Protein AF-A0A8J6JJL5-F1 (afdb_monomer_lite)

Secondary structure (DSSP, 8-state):
--------HHHHHHHHHHT--SEEEEEE-S---SS---S------SSGGGS----EEEEEETTEEEEEEE-TT--PPPP-

Structure (mmCIF, N/CA/C/O backbone):
data_AF-A0A8J6JJL5-F1
#
_entry.id   AF-A0A8J6JJL5-F1
#
loop_
_atom_site.group_PDB
_atom_site.id
_atom_site.type_symbol
_atom_site.label_atom_id
_atom_site.label_alt_id
_atom_site.label_comp_id
_atom_site.label_asym_id
_atom_site.label_entity_id
_atom_site.label_seq_id
_atom_site.pdbx_PDB_ins_code
_atom_site.Cartn_x
_atom_site.Cartn_y
_atom_site.Cartn_z
_atom_site.occupancy
_atom_site.B_iso_or_equiv
_atom_site.auth_seq_id
_atom_site.auth_comp_id
_atom_site.auth_asym_id
_atom_site.auth_atom_id
_atom_site.pdbx_PDB_model_num
ATOM 1 N N . THR A 1 1 ? -16.472 -17.178 -5.620 1.00 87.50 1 THR A N 1
ATOM 2 C CA . THR A 1 1 ? -15.676 -17.149 -4.372 1.00 87.50 1 THR A CA 1
ATOM 3 C C . THR A 1 1 ? -14.811 -15.902 -4.351 1.00 87.50 1 THR A C 1
ATOM 5 O O . THR A 1 1 ? -14.398 -15.481 -5.424 1.00 87.50 1 THR A O 1
ATOM 8 N N . ARG A 1 2 ? -14.573 -15.284 -3.185 1.00 94.56 2 ARG A N 1
ATOM 9 C CA . ARG A 1 2 ? -13.668 -14.130 -3.008 1.00 94.56 2 ARG A CA 1
ATOM 10 C C . ARG A 1 2 ? -12.550 -14.516 -2.039 1.00 94.56 2 ARG A C 1
ATOM 12 O O . ARG A 1 2 ? -12.812 -15.274 -1.111 1.00 94.56 2 ARG A O 1
ATOM 19 N N . VAL A 1 3 ? -11.342 -14.009 -2.267 1.00 96.12 3 VAL A N 1
ATOM 20 C CA . VAL A 1 3 ? -10.168 -14.244 -1.414 1.00 96.12 3 VAL A CA 1
ATOM 21 C C . VAL A 1 3 ? -9.624 -12.892 -0.976 1.00 96.12 3 VAL A C 1
ATOM 23 O O . VAL A 1 3 ? -9.501 -11.990 -1.803 1.00 96.12 3 VAL A O 1
ATOM 26 N N . PHE A 1 4 ? -9.309 -12.762 0.309 1.00 96.19 4 PHE A N 1
ATOM 27 C CA . PHE A 1 4 ? -8.576 -11.619 0.837 1.00 96.19 4 PHE A CA 1
ATOM 28 C C . PHE A 1 4 ? -7.132 -12.044 1.095 1.00 96.19 4 PHE A C 1
ATOM 30 O O . PHE A 1 4 ? -6.896 -13.077 1.719 1.00 96.19 4 PHE A O 1
ATOM 37 N N . VAL A 1 5 ? -6.178 -11.292 0.550 1.00 94.31 5 VAL A N 1
ATOM 38 C CA . VAL A 1 5 ? -4.749 -11.589 0.666 1.00 94.31 5 VAL A CA 1
ATOM 39 C C . VAL A 1 5 ? -4.129 -10.562 1.597 1.00 94.31 5 VAL A C 1
ATOM 41 O O . VAL A 1 5 ? -4.092 -9.379 1.272 1.00 94.31 5 VAL A O 1
ATOM 44 N N . GLU A 1 6 ? -3.600 -11.029 2.722 1.00 93.25 6 GLU A N 1
ATOM 45 C CA . GLU A 1 6 ? -2.847 -10.215 3.672 1.00 93.25 6 GLU A CA 1
ATOM 46 C C . GLU A 1 6 ? -1.407 -10.714 3.781 1.00 93.25 6 GLU A C 1
ATOM 48 O O . GLU A 1 6 ? -1.111 -11.904 3.643 1.00 93.25 6 GLU A O 1
ATOM 53 N N . GLY A 1 7 ? -0.485 -9.792 4.032 1.00 89.69 7 GLY A N 1
ATOM 54 C CA . GLY A 1 7 ? 0.918 -10.106 4.242 1.00 89.69 7 GLY A CA 1
ATOM 55 C C . GLY A 1 7 ? 1.780 -8.855 4.229 1.00 89.69 7 GLY A C 1
ATOM 56 O O . GLY A 1 7 ? 1.295 -7.740 4.059 1.00 89.69 7 GLY A O 1
ATOM 57 N N . GLY A 1 8 ? 3.088 -9.044 4.388 1.00 90.62 8 GLY A N 1
ATOM 58 C CA . GLY A 1 8 ? 4.045 -7.950 4.239 1.00 90.62 8 GLY A CA 1
ATOM 59 C C . GLY A 1 8 ? 4.174 -7.481 2.786 1.00 90.62 8 GLY A C 1
ATOM 60 O O . GLY A 1 8 ? 3.667 -8.116 1.856 1.00 90.62 8 GLY A O 1
ATOM 61 N N . GLY A 1 9 ? 4.943 -6.408 2.582 1.00 90.56 9 GLY A N 1
ATOM 62 C CA . GLY A 1 9 ? 5.096 -5.791 1.263 1.00 90.56 9 GLY A CA 1
ATOM 63 C C . GLY A 1 9 ? 5.585 -6.741 0.168 1.00 90.56 9 GLY A C 1
ATOM 64 O O . GLY A 1 9 ? 5.156 -6.617 -0.973 1.00 90.56 9 GLY A O 1
ATOM 65 N N . ILE A 1 10 ? 6.381 -7.764 0.501 1.00 92.19 10 ILE A N 1
ATOM 66 C CA . ILE A 1 10 ? 6.812 -8.801 -0.455 1.00 92.19 10 ILE A CA 1
ATOM 67 C C . ILE A 1 10 ? 5.616 -9.591 -1.006 1.00 92.19 10 ILE A C 1
ATOM 69 O O . ILE A 1 10 ? 5.514 -9.781 -2.218 1.00 92.19 10 ILE A O 1
ATOM 73 N N . THR A 1 11 ? 4.715 -10.053 -0.135 1.00 92.88 11 THR A N 1
ATOM 74 C CA . THR A 1 11 ? 3.548 -10.852 -0.534 1.00 92.88 11 THR A CA 1
ATOM 75 C C . THR A 1 11 ? 2.637 -10.028 -1.429 1.00 92.88 11 THR A C 1
ATOM 77 O O . THR A 1 11 ? 2.368 -10.430 -2.558 1.00 92.88 11 THR A O 1
ATOM 80 N N . VAL A 1 12 ? 2.230 -8.843 -0.968 1.00 92.50 12 VAL A N 1
ATOM 81 C CA . VAL A 1 12 ? 1.313 -7.976 -1.721 1.00 92.50 12 VAL A CA 1
ATOM 82 C C . VAL A 1 12 ? 1.926 -7.562 -3.063 1.00 92.50 12 VAL A C 1
ATOM 84 O O . VAL A 1 12 ? 1.254 -7.621 -4.093 1.00 92.50 12 VAL A O 1
ATOM 87 N N . SER A 1 13 ? 3.227 -7.248 -3.092 1.00 91.56 13 SER A N 1
ATOM 88 C CA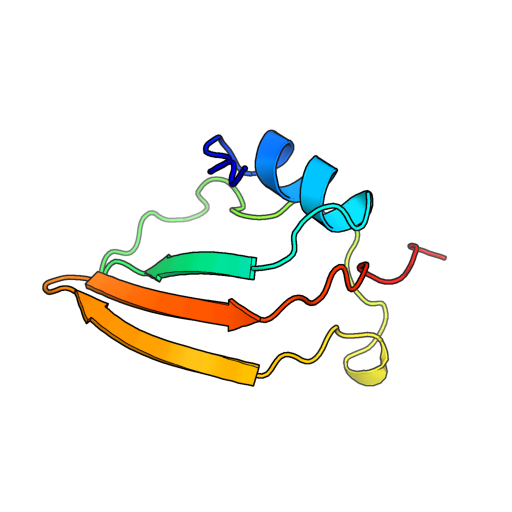 . SER A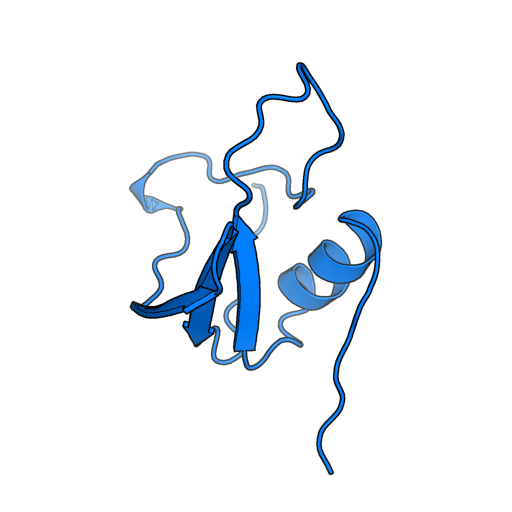 1 13 ? 3.920 -6.874 -4.332 1.00 91.56 13 SER A CA 1
ATOM 89 C C . SER A 1 13 ? 3.949 -7.999 -5.357 1.00 91.56 13 SER A C 1
ATOM 91 O O . SER A 1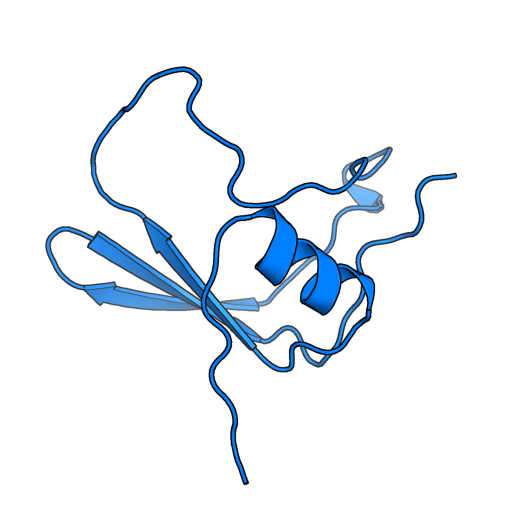 13 ? 3.796 -7.724 -6.540 1.00 91.56 13 SER A O 1
ATOM 93 N N . ARG A 1 14 ? 4.096 -9.265 -4.941 1.00 93.00 14 ARG A N 1
ATOM 94 C CA . ARG A 1 14 ? 4.059 -10.411 -5.868 1.00 93.00 14 ARG A CA 1
ATOM 95 C C . ARG A 1 14 ? 2.694 -10.578 -6.533 1.00 93.00 14 ARG A C 1
ATOM 97 O O . ARG A 1 14 ? 2.636 -10.856 -7.725 1.00 93.00 14 ARG A O 1
ATOM 104 N N . PHE A 1 15 ? 1.600 -10.386 -5.797 1.00 94.25 15 PHE A N 1
ATOM 105 C CA . PHE A 1 15 ? 0.259 -10.439 -6.389 1.00 94.25 15 PHE A CA 1
ATOM 106 C C . PHE A 1 15 ? 0.002 -9.256 -7.328 1.00 94.25 15 PHE A C 1
ATOM 108 O O . PHE A 1 15 ? -0.569 -9.441 -8.406 1.00 94.25 15 PHE A O 1
ATOM 115 N N . LEU A 1 16 ? 0.459 -8.059 -6.946 1.00 91.38 16 LEU A N 1
ATOM 116 C CA . LEU A 1 16 ? 0.363 -6.861 -7.776 1.00 91.38 16 LEU A CA 1
ATOM 117 C C . LEU A 1 16 ? 1.148 -7.023 -9.088 1.00 91.38 16 LEU A C 1
ATOM 119 O O . LEU A 1 16 ? 0.592 -6.827 -10.166 1.00 91.38 16 LEU A O 1
ATOM 123 N N . THR A 1 17 ? 2.415 -7.442 -9.025 1.00 91.00 17 THR A N 1
ATOM 124 C CA . THR A 1 17 ? 3.255 -7.645 -10.219 1.00 91.00 17 THR A CA 1
ATOM 125 C C . THR A 1 17 ? 2.795 -8.822 -11.075 1.00 91.00 17 THR A C 1
ATOM 127 O O . THR A 1 17 ? 2.972 -8.794 -12.290 1.00 91.00 17 THR A O 1
ATOM 130 N N . ALA A 1 18 ? 2.133 -9.824 -10.493 1.00 92.94 18 ALA A N 1
ATOM 131 C CA . ALA A 1 18 ? 1.496 -10.893 -11.256 1.00 92.94 18 ALA A CA 1
ATOM 132 C C . ALA A 1 18 ? 0.201 -10.444 -11.967 1.00 92.94 18 ALA A C 1
ATOM 134 O O . ALA A 1 18 ? -0.234 -11.118 -12.901 1.00 92.94 18 ALA A O 1
ATOM 135 N N . GLY A 1 19 ? -0.392 -9.300 -11.599 1.00 93.00 19 GLY A N 1
ATOM 136 C CA . GLY A 1 19 ? -1.695 -8.861 -12.115 1.00 93.00 19 GLY A CA 1
ATOM 137 C C . GLY A 1 19 ? -2.854 -9.696 -11.562 1.00 93.00 19 GLY A C 1
ATOM 138 O O . GLY A 1 19 ? -3.808 -9.992 -12.273 1.00 93.00 19 GLY A O 1
ATOM 139 N N . LEU A 1 20 ? -2.751 -10.142 -10.307 1.00 95.56 20 LEU A N 1
ATOM 140 C CA . LEU A 1 20 ? -3.741 -11.020 -9.669 1.00 95.56 20 LEU A CA 1
ATOM 141 C C . LEU A 1 20 ? -4.659 -10.291 -8.680 1.00 95.56 20 LEU A C 1
ATOM 143 O O . LEU A 1 20 ? -5.543 -10.917 -8.101 1.00 95.56 20 LEU A O 1
ATOM 147 N N . LEU A 1 21 ? -4.461 -8.987 -8.473 1.00 94.50 21 LEU A N 1
ATOM 148 C CA . LEU A 1 21 ? -5.289 -8.186 -7.576 1.00 94.50 21 LEU A CA 1
ATOM 149 C C .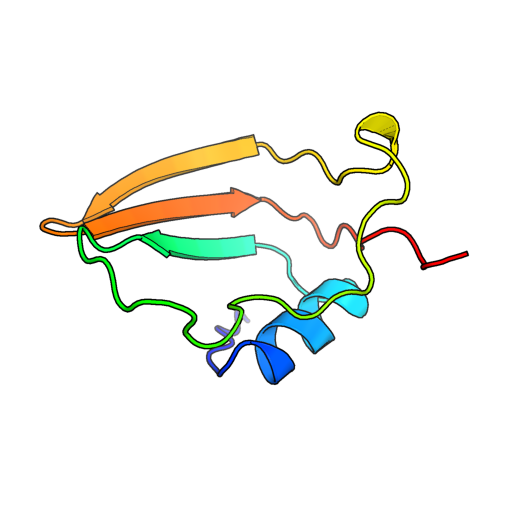 LEU A 1 21 ? -6.407 -7.483 -8.349 1.00 94.50 21 LEU A C 1
ATOM 151 O O . LEU A 1 21 ? -6.155 -6.650 -9.218 1.00 94.50 21 LEU A O 1
ATOM 155 N N . ASP A 1 22 ? -7.654 -7.785 -7.994 1.00 95.44 22 ASP A N 1
ATOM 156 C CA . ASP A 1 22 ? -8.823 -7.052 -8.489 1.00 95.44 22 ASP A CA 1
ATOM 157 C C . ASP A 1 22 ? -8.979 -5.697 -7.767 1.00 95.44 22 ASP A C 1
ATOM 159 O O . ASP A 1 22 ? -9.300 -4.682 -8.388 1.00 95.44 22 ASP A O 1
ATOM 163 N N . ARG A 1 23 ? -8.701 -5.664 -6.457 1.00 95.88 23 ARG A N 1
ATOM 164 C CA . ARG A 1 23 ? -8.742 -4.471 -5.595 1.00 95.88 23 ARG A CA 1
ATOM 165 C C . ARG A 1 23 ? -7.554 -4.452 -4.637 1.00 95.88 23 ARG A C 1
ATOM 167 O O . ARG A 1 23 ? -7.018 -5.507 -4.302 1.00 95.88 23 ARG A O 1
ATOM 174 N N . LEU A 1 24 ? -7.181 -3.261 -4.180 1.00 94.75 24 LEU A N 1
ATOM 175 C CA . LEU A 1 24 ? -6.151 -3.034 -3.170 1.00 94.75 24 LEU A CA 1
ATOM 176 C C . LEU A 1 24 ? -6.689 -2.106 -2.081 1.00 94.75 24 LEU A C 1
ATOM 178 O O . LEU A 1 24 ? -7.174 -1.017 -2.370 1.00 94.75 24 LEU A O 1
ATOM 182 N N . HIS A 1 25 ? -6.570 -2.544 -0.833 1.00 95.69 25 HIS A N 1
ATOM 183 C CA . HIS A 1 25 ? -6.912 -1.764 0.349 1.00 95.69 25 HIS A CA 1
ATOM 184 C C . HIS A 1 25 ? -5.622 -1.270 1.008 1.00 95.69 25 HIS A C 1
ATOM 186 O O . HIS A 1 25 ? -4.756 -2.081 1.341 1.00 95.69 25 HIS A O 1
ATOM 192 N N . VAL A 1 26 ? -5.483 0.044 1.188 1.00 95.06 26 VAL A N 1
ATOM 193 C CA . VAL A 1 26 ? -4.323 0.664 1.848 1.00 95.06 26 VAL A CA 1
ATOM 194 C C . VAL A 1 26 ? -4.807 1.477 3.040 1.00 95.06 26 VAL A C 1
ATOM 196 O O . VAL A 1 26 ? -5.499 2.472 2.849 1.00 95.06 26 VAL A O 1
ATOM 199 N N . SER A 1 27 ? -4.432 1.071 4.256 1.00 95.75 27 SER A N 1
ATOM 200 C CA . SER A 1 27 ? -4.645 1.887 5.459 1.00 95.75 27 SER A CA 1
ATOM 201 C C . SER A 1 27 ? -3.446 2.800 5.692 1.00 95.75 27 SER A C 1
ATOM 203 O O . SER A 1 27 ? -2.300 2.350 5.609 1.00 95.75 27 SER A O 1
ATOM 205 N N . VAL A 1 28 ? -3.704 4.069 5.992 1.00 95.50 28 VAL A N 1
ATOM 206 C CA . VAL A 1 28 ? -2.693 5.052 6.386 1.00 95.50 28 VAL A CA 1
ATOM 207 C C . VAL A 1 28 ? -3.003 5.533 7.796 1.00 95.50 28 VAL A C 1
ATOM 209 O O . VAL A 1 28 ? -4.033 6.161 8.032 1.00 95.50 28 VAL A O 1
ATOM 212 N N . ALA A 1 29 ? -2.082 5.250 8.713 1.00 96.38 29 ALA A N 1
ATOM 213 C CA . ALA A 1 29 ? -2.158 5.677 10.103 1.00 96.38 29 ALA A CA 1
ATOM 214 C C . ALA A 1 29 ? -1.457 7.035 10.313 1.00 96.38 29 ALA A C 1
ATOM 216 O O . ALA A 1 29 ? -0.443 7.307 9.657 1.00 96.38 29 ALA A O 1
ATOM 217 N N . PRO A 1 30 ? -1.921 7.877 11.256 1.00 96.31 30 PRO A N 1
ATOM 218 C CA . PRO A 1 30 ? -1.334 9.185 11.551 1.00 96.31 30 PRO A CA 1
ATOM 219 C C . PRO A 1 30 ? -0.073 9.070 12.432 1.00 96.31 30 PRO A C 1
ATOM 221 O O . PRO A 1 30 ? 0.013 9.657 13.510 1.00 96.31 30 PRO A O 1
ATOM 224 N N . ILE A 1 31 ? 0.918 8.290 11.990 1.00 95.31 31 ILE A N 1
ATOM 225 C CA . ILE A 1 31 ? 2.171 8.040 12.715 1.00 95.31 31 ILE A CA 1
ATOM 226 C C . ILE A 1 31 ? 3.383 8.047 11.774 1.00 95.31 31 ILE A C 1
ATOM 228 O O . ILE A 1 31 ? 3.336 7.523 10.664 1.00 95.31 31 ILE A O 1
ATOM 232 N N . ILE A 1 32 ? 4.501 8.614 12.238 1.00 94.12 32 ILE A N 1
ATOM 233 C CA . ILE A 1 32 ? 5.790 8.606 11.531 1.00 94.12 32 ILE A CA 1
ATOM 234 C C . ILE A 1 32 ? 6.713 7.590 12.209 1.00 94.12 32 ILE A C 1
ATOM 236 O O . ILE A 1 32 ? 7.073 7.755 13.371 1.00 94.12 32 ILE A O 1
ATOM 240 N N . LEU A 1 33 ? 7.115 6.549 11.474 1.00 92.31 33 LEU A N 1
ATOM 241 C CA . LEU A 1 33 ? 7.941 5.444 11.992 1.00 92.31 33 LEU A CA 1
ATOM 242 C C . LEU A 1 33 ? 9.430 5.526 11.597 1.00 92.31 33 LEU A C 1
ATOM 244 O O . LEU A 1 33 ? 10.216 4.664 11.985 1.00 92.31 33 LEU A O 1
ATOM 248 N N . GLY A 1 34 ? 9.837 6.530 10.816 1.00 92.38 34 GLY A N 1
ATOM 249 C CA . GLY A 1 34 ? 11.188 6.615 10.244 1.00 92.38 34 GLY A CA 1
ATOM 250 C C . GLY A 1 34 ? 11.321 5.843 8.924 1.00 92.38 34 GLY A C 1
ATOM 251 O O . GLY A 1 34 ? 10.363 5.757 8.161 1.00 92.38 34 GLY A O 1
ATOM 252 N N . SER A 1 35 ? 12.507 5.295 8.630 1.00 89.06 35 SER A N 1
ATOM 253 C CA . SER A 1 35 ? 12.816 4.664 7.329 1.00 89.06 35 SER A CA 1
ATOM 254 C C . SER A 1 35 ? 12.005 3.401 7.027 1.00 89.06 35 SER A C 1
ATOM 256 O O . SER A 1 35 ? 11.810 3.069 5.859 1.00 89.06 35 SER A O 1
ATOM 258 N N . GLY A 1 36 ? 11.497 2.734 8.066 1.00 85.75 36 GLY A N 1
ATOM 259 C CA . GLY A 1 36 ? 10.495 1.678 7.965 1.00 85.75 36 GLY A CA 1
ATOM 260 C C . GLY A 1 36 ? 10.840 0.527 7.011 1.00 85.75 36 GLY A C 1
ATOM 261 O O . GLY A 1 36 ? 11.984 0.297 6.621 1.00 85.75 36 GLY A O 1
ATOM 262 N N . ARG A 1 37 ? 9.809 -0.246 6.659 1.00 87.12 37 ARG A N 1
ATOM 263 C CA . ARG A 1 37 ? 9.847 -1.247 5.587 1.00 87.12 37 ARG A CA 1
ATOM 264 C C . ARG A 1 37 ? 8.862 -0.813 4.500 1.00 87.12 37 ARG A C 1
ATOM 266 O O . ARG A 1 37 ? 7.731 -0.482 4.853 1.00 87.12 37 ARG A O 1
ATOM 273 N N . PRO A 1 38 ? 9.236 -0.833 3.210 1.00 87.12 38 PRO A N 1
ATOM 274 C CA . PRO A 1 38 ? 8.321 -0.449 2.142 1.00 87.12 38 PRO A CA 1
ATOM 275 C C . PRO A 1 38 ? 7.064 -1.327 2.106 1.00 87.12 38 PRO A C 1
ATOM 277 O O . PRO A 1 38 ? 7.154 -2.556 2.162 1.00 87.12 38 PRO A O 1
ATOM 280 N N . ALA A 1 39 ? 5.896 -0.699 1.955 1.00 84.75 39 ALA A N 1
ATOM 281 C CA . ALA A 1 39 ? 4.626 -1.401 1.755 1.00 84.75 39 ALA A CA 1
ATOM 282 C C . ALA A 1 39 ? 4.568 -2.119 0.394 1.00 84.75 39 ALA A C 1
ATOM 284 O O . ALA A 1 39 ? 3.924 -3.156 0.266 1.00 84.75 39 ALA A O 1
ATOM 285 N N . PHE A 1 40 ? 5.292 -1.600 -0.603 1.00 84.88 40 PHE A N 1
ATOM 286 C CA . PHE A 1 40 ? 5.440 -2.202 -1.923 1.00 84.88 40 PHE A CA 1
ATOM 287 C C . PHE A 1 40 ? 6.917 -2.264 -2.309 1.00 84.88 40 PHE A C 1
ATOM 289 O O . PHE A 1 40 ? 7.704 -1.378 -1.985 1.00 84.88 40 PHE A O 1
ATOM 296 N N . SER A 1 41 ? 7.298 -3.325 -3.006 1.00 82.62 41 SER A N 1
ATOM 297 C CA . SER A 1 41 ? 8.635 -3.553 -3.540 1.00 82.62 41 SER A CA 1
ATOM 298 C C . SER A 1 41 ? 8.503 -3.837 -5.031 1.00 82.62 41 SER A C 1
ATOM 300 O O . SER A 1 41 ? 8.164 -4.943 -5.446 1.00 82.62 41 SER A O 1
ATOM 302 N N . TRP A 1 42 ? 8.739 -2.804 -5.830 1.00 78.12 42 TRP A N 1
ATOM 303 C CA . TRP A 1 42 ? 8.755 -2.832 -7.289 1.00 78.12 42 TRP A CA 1
ATOM 304 C C . TRP A 1 42 ? 9.881 -1.894 -7.751 1.00 78.12 42 TRP A C 1
ATOM 306 O O . TRP A 1 42 ? 10.068 -0.867 -7.095 1.00 78.12 42 TRP A O 1
ATOM 316 N N . PRO A 1 43 ? 10.634 -2.208 -8.826 1.00 77.44 43 PRO A N 1
ATOM 317 C CA . PRO A 1 43 ? 11.756 -1.374 -9.274 1.00 77.44 43 PRO A CA 1
ATOM 318 C C . PRO A 1 43 ? 11.396 0.080 -9.619 1.00 77.44 43 PRO A C 1
ATOM 320 O O . PRO A 1 43 ? 12.295 0.906 -9.723 1.00 77.44 43 PRO A O 1
ATOM 323 N N . GLY A 1 44 ? 10.106 0.407 -9.737 1.00 80.44 44 GLY A N 1
ATOM 324 C CA . GLY A 1 44 ? 9.635 1.775 -9.923 1.00 80.44 44 GLY A CA 1
ATOM 325 C C . GLY A 1 44 ? 9.393 2.131 -11.385 1.00 80.44 44 GLY A C 1
ATOM 326 O O . GLY A 1 44 ? 9.869 1.467 -12.304 1.00 80.44 44 GLY A O 1
ATOM 327 N N . ALA A 1 45 ? 8.626 3.200 -11.583 1.00 85.06 45 ALA A N 1
ATOM 328 C CA . ALA A 1 45 ? 8.429 3.825 -12.882 1.00 85.06 45 ALA A CA 1
ATOM 329 C C . ALA A 1 45 ? 9.672 4.661 -13.222 1.00 85.06 45 ALA A C 1
ATOM 331 O O . ALA A 1 45 ? 10.206 5.335 -12.340 1.00 85.06 45 ALA A O 1
ATOM 332 N N . LEU A 1 46 ? 10.114 4.656 -14.483 1.00 85.25 46 LEU A N 1
ATOM 333 C CA . LEU A 1 46 ? 11.243 5.490 -14.925 1.00 85.25 46 LEU A CA 1
ATOM 334 C C . LEU A 1 46 ? 10.857 6.971 -15.024 1.00 85.25 46 LEU A C 1
ATOM 336 O O . LEU A 1 46 ? 11.692 7.855 -14.839 1.00 85.25 46 LEU A O 1
ATOM 340 N N . SER A 1 47 ? 9.581 7.244 -15.288 1.00 88.06 47 SER A N 1
ATOM 341 C CA . SER A 1 47 ? 9.013 8.583 -15.312 1.00 88.06 47 SER A CA 1
ATOM 342 C C . SER A 1 47 ? 7.618 8.603 -14.687 1.00 88.06 47 SER A C 1
ATOM 344 O O . SER A 1 47 ? 6.955 7.577 -14.546 1.00 88.06 47 SER A O 1
ATOM 346 N N . VAL A 1 48 ? 7.121 9.798 -14.357 1.00 88.06 48 VAL A N 1
ATOM 347 C CA . VAL A 1 48 ? 5.732 9.982 -13.894 1.00 88.06 48 VAL A CA 1
ATOM 348 C C . VAL A 1 48 ? 4.719 9.473 -14.929 1.00 88.06 48 VAL A C 1
ATOM 350 O O . VAL A 1 48 ? 3.638 9.017 -14.557 1.00 88.06 48 VAL A O 1
ATOM 353 N N . ALA A 1 49 ? 5.057 9.535 -16.222 1.00 87.69 49 ALA A N 1
ATOM 354 C CA . ALA A 1 49 ? 4.200 9.041 -17.296 1.00 87.69 49 ALA A CA 1
ATOM 355 C C . ALA A 1 49 ? 4.069 7.508 -17.285 1.00 87.69 49 ALA A C 1
ATOM 357 O O . ALA A 1 49 ? 3.011 7.001 -17.648 1.00 87.69 49 ALA A O 1
ATOM 358 N N . ASP A 1 50 ? 5.089 6.798 -16.794 1.00 84.69 50 ASP A N 1
ATOM 359 C CA . ASP A 1 50 ? 5.081 5.336 -16.644 1.00 84.69 50 ASP A CA 1
ATOM 360 C C . ASP A 1 50 ? 4.430 4.893 -15.322 1.00 84.69 50 ASP A C 1
ATOM 362 O O . ASP A 1 50 ? 4.309 3.704 -15.034 1.00 84.69 50 ASP A O 1
ATOM 366 N N . GLY A 1 51 ? 4.013 5.842 -14.482 1.00 86.81 51 GLY A N 1
ATOM 367 C CA . GLY A 1 51 ? 3.322 5.554 -13.234 1.00 86.81 51 GLY A CA 1
ATOM 368 C C . GLY A 1 51 ? 1.948 4.928 -13.469 1.00 86.81 51 GLY A C 1
ATOM 369 O O . GLY A 1 51 ? 1.179 5.357 -14.331 1.00 86.81 51 GLY A O 1
ATOM 370 N N . MET A 1 52 ? 1.590 3.943 -12.644 1.00 86.69 52 MET A N 1
ATOM 371 C CA . MET A 1 52 ? 0.219 3.440 -12.621 1.00 86.69 52 MET A CA 1
ATOM 372 C C . MET A 1 52 ? -0.724 4.511 -12.070 1.00 86.69 52 MET A C 1
ATOM 374 O O . MET A 1 52 ? -0.486 5.068 -10.998 1.00 86.69 52 MET A O 1
ATOM 378 N N . ARG A 1 53 ? -1.818 4.773 -12.786 1.00 86.38 53 ARG A N 1
ATOM 379 C CA . ARG A 1 53 ? -2.891 5.660 -12.329 1.00 86.38 53 ARG A CA 1
ATOM 380 C C . ARG A 1 53 ? -4.102 4.836 -11.930 1.00 86.38 53 ARG A C 1
ATOM 382 O O . ARG A 1 53 ? -4.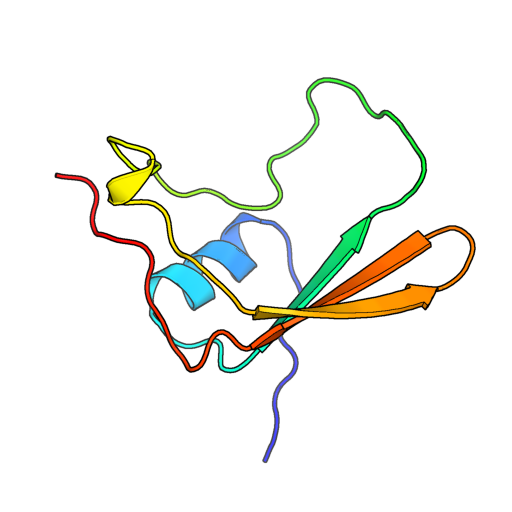545 3.983 -12.695 1.00 86.38 53 ARG A O 1
ATOM 389 N N . PHE A 1 54 ? -4.651 5.133 -10.759 1.00 88.50 54 PHE A N 1
ATOM 390 C CA . PHE A 1 54 ? -5.828 4.457 -10.234 1.00 88.50 54 PHE A CA 1
ATOM 391 C C . PHE A 1 54 ? -6.876 5.458 -9.778 1.00 88.50 54 PHE A C 1
ATOM 393 O O . PHE A 1 54 ? -6.556 6.581 -9.391 1.00 88.50 54 PHE A O 1
ATOM 400 N N . VAL A 1 55 ? -8.124 5.007 -9.785 1.00 91.19 55 VAL A N 1
ATOM 401 C CA . VAL A 1 55 ? -9.209 5.658 -9.058 1.00 91.19 55 VAL A CA 1
ATOM 402 C C . VAL A 1 55 ? -9.323 4.976 -7.700 1.00 91.19 55 VAL A C 1
ATOM 404 O O . VAL A 1 55 ? -9.245 3.747 -7.609 1.00 91.19 55 VAL A O 1
ATOM 407 N N . TRP A 1 56 ? -9.516 5.770 -6.653 1.00 96.38 56 TRP A N 1
ATOM 408 C CA . TRP A 1 56 ? -9.735 5.277 -5.300 1.00 96.38 56 TRP A CA 1
ATOM 409 C C . TRP A 1 56 ? -11.017 5.839 -4.695 1.00 96.38 56 TRP A C 1
ATOM 411 O O . TRP A 1 56 ? -11.518 6.882 -5.112 1.00 96.38 56 TRP A O 1
ATOM 421 N N . THR A 1 57 ? -11.532 5.140 -3.693 1.00 97.94 57 THR A N 1
ATOM 422 C CA . THR A 1 57 ? -12.517 5.656 -2.741 1.00 97.94 57 THR A CA 1
ATOM 423 C C . THR A 1 57 ? -11.840 5.778 -1.384 1.00 97.94 57 THR A C 1
ATOM 425 O O . THR A 1 57 ? -11.066 4.905 -0.997 1.00 97.94 57 THR A O 1
ATOM 428 N N . VAL A 1 58 ? -12.095 6.879 -0.683 1.00 98.00 58 VAL A N 1
ATOM 429 C CA . VAL A 1 58 ? -11.557 7.123 0.657 1.00 98.00 58 VAL A CA 1
ATOM 430 C C . VAL A 1 58 ? -12.639 6.787 1.674 1.00 98.00 58 VAL A C 1
ATOM 432 O O . VAL A 1 58 ? -13.778 7.229 1.529 1.00 98.00 58 VAL A O 1
ATOM 435 N N . HIS A 1 59 ? -12.279 6.010 2.688 1.00 98.19 59 HIS A N 1
ATOM 436 C CA . HIS A 1 59 ? -13.144 5.650 3.800 1.00 98.19 59 HIS A CA 1
ATOM 437 C C . HIS A 1 59 ? -12.530 6.136 5.112 1.00 98.19 59 HIS A C 1
ATOM 439 O O . HIS A 1 59 ? -11.359 5.866 5.394 1.00 98.19 59 HIS A O 1
ATOM 445 N N . ASP A 1 60 ? -13.343 6.807 5.924 1.00 97.25 60 ASP A N 1
ATOM 446 C CA . ASP A 1 60 ? -12.969 7.175 7.287 1.00 97.25 60 ASP A CA 1
ATOM 447 C C . ASP A 1 60 ? -12.877 5.911 8.150 1.00 97.25 60 ASP A C 1
ATOM 449 O O . ASP A 1 60 ? -13.849 5.162 8.285 1.00 97.25 60 ASP A O 1
ATOM 453 N N . LEU A 1 61 ? -11.703 5.669 8.737 1.00 96.44 61 LEU A N 1
ATOM 454 C CA . LEU A 1 61 ? -11.429 4.522 9.603 1.00 96.44 61 LEU A CA 1
ATOM 455 C C . LEU A 1 61 ? -10.662 4.986 10.846 1.00 96.44 61 LEU A C 1
ATOM 457 O O . LEU A 1 61 ? -9.543 4.554 11.092 1.00 96.44 61 LEU A O 1
ATOM 461 N N . ALA A 1 62 ? -11.252 5.903 11.615 1.00 95.19 62 ALA A N 1
ATOM 462 C CA . ALA A 1 62 ? -10.551 6.592 12.697 1.00 95.19 62 ALA A CA 1
ATOM 463 C C . ALA A 1 62 ? -9.805 5.623 13.654 1.00 95.19 62 ALA A C 1
ATOM 465 O O . ALA A 1 62 ? -10.407 4.651 14.121 1.00 95.19 62 ALA A O 1
ATOM 466 N N . PRO A 1 63 ? -8.521 5.890 13.985 1.00 96.19 63 PRO A N 1
ATOM 467 C CA . PRO A 1 63 ? -7.748 7.098 13.654 1.00 96.19 63 PRO A CA 1
ATOM 468 C C . PRO A 1 63 ? -7.090 7.091 12.260 1.00 96.19 63 PRO A C 1
ATOM 470 O O . PRO A 1 63 ? -6.462 8.079 11.886 1.00 96.19 63 PRO A O 1
ATOM 473 N N . ASP A 1 64 ? -7.225 6.003 11.512 1.00 97.81 64 ASP A N 1
ATOM 474 C CA . ASP A 1 64 ? -6.641 5.800 10.191 1.00 97.81 64 ASP A CA 1
ATOM 475 C C . ASP A 1 64 ? -7.562 6.308 9.065 1.00 97.81 64 ASP A C 1
ATOM 477 O O . ASP A 1 64 ? -8.724 6.684 9.257 1.00 97.81 64 ASP A O 1
ATOM 481 N N . VAL A 1 65 ? -7.031 6.273 7.845 1.00 98.12 65 VAL A N 1
ATOM 482 C CA . VAL A 1 65 ? -7.793 6.433 6.605 1.00 98.12 65 VAL A CA 1
ATOM 483 C C . VAL A 1 65 ? -7.576 5.206 5.734 1.00 98.12 65 VAL A C 1
ATOM 485 O O . VAL A 1 65 ?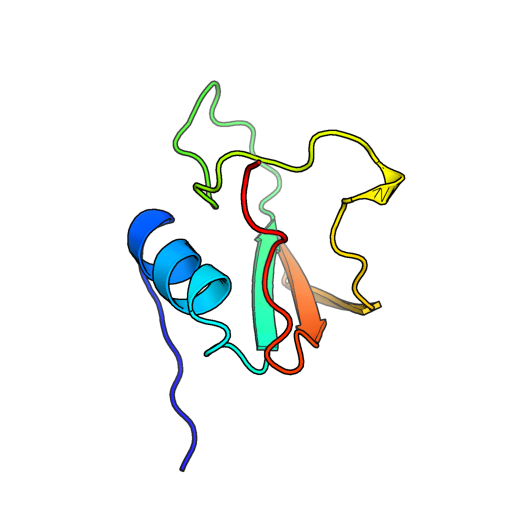 -6.437 4.782 5.527 1.00 98.12 65 VAL A O 1
ATOM 488 N N . LEU A 1 66 ? -8.658 4.655 5.186 1.00 98.00 66 LEU A N 1
ATOM 489 C CA . LEU A 1 66 ? -8.605 3.528 4.264 1.00 98.00 66 LEU A CA 1
ATOM 490 C C . LEU A 1 66 ? -8.830 3.999 2.824 1.00 98.00 66 LEU A C 1
ATOM 492 O O . LEU A 1 66 ? -9.880 4.543 2.488 1.00 98.00 66 LEU A O 1
ATOM 496 N N . PHE A 1 67 ? -7.869 3.718 1.950 1.00 97.50 67 PHE A N 1
ATOM 497 C CA . PHE A 1 67 ? -8.011 3.862 0.505 1.00 97.50 67 PHE A CA 1
ATOM 498 C C . PHE A 1 67 ? -8.424 2.525 -0.111 1.00 97.50 67 PHE A C 1
ATOM 500 O O . PHE A 1 67 ? -7.683 1.543 -0.034 1.00 97.50 67 PHE A O 1
ATOM 507 N N . ASP A 1 68 ? -9.589 2.495 -0.752 1.00 97.44 68 ASP A N 1
ATOM 508 C CA . ASP A 1 68 ? -10.066 1.371 -1.552 1.00 97.44 68 ASP A CA 1
ATOM 509 C C . ASP A 1 68 ? -9.810 1.646 -3.041 1.00 97.44 68 ASP A C 1
ATOM 511 O O . ASP A 1 68 ? -10.416 2.530 -3.650 1.00 97.44 68 ASP A O 1
ATOM 515 N N . ILE A 1 69 ? -8.876 0.896 -3.626 1.00 96.50 69 ILE A N 1
ATOM 516 C CA . ILE A 1 69 ? -8.323 1.126 -4.959 1.00 96.50 69 ILE A CA 1
ATOM 517 C C . ILE A 1 69 ? -8.781 0.010 -5.901 1.00 96.50 69 ILE A C 1
ATOM 519 O O . ILE A 1 69 ? -8.474 -1.168 -5.696 1.00 96.50 69 ILE A O 1
ATOM 523 N N . ALA A 1 70 ? -9.476 0.377 -6.979 1.00 95.06 70 ALA A N 1
ATOM 524 C CA . ALA A 1 70 ? -9.852 -0.565 -8.029 1.00 95.06 70 ALA A CA 1
ATOM 525 C C . ALA A 1 70 ? -8.659 -0.800 -8.969 1.00 95.06 70 ALA A C 1
ATOM 527 O O . ALA A 1 70 ? -8.357 0.032 -9.825 1.00 95.06 70 ALA A O 1
ATOM 528 N N . LEU A 1 71 ? -7.974 -1.936 -8.804 1.00 93.56 71 LEU A N 1
ATOM 529 C CA . LEU A 1 71 ? -6.820 -2.290 -9.633 1.00 93.56 71 LEU A CA 1
ATOM 530 C C . LEU A 1 71 ? -7.232 -2.928 -10.956 1.00 93.56 71 LEU A C 1
ATOM 532 O O . LEU A 1 71 ? -6.513 -2.781 -11.937 1.00 93.56 71 LEU A O 1
ATOM 536 N N . ASN A 1 72 ? -8.360 -3.644 -10.997 1.00 93.25 72 ASN A N 1
ATOM 537 C CA . ASN A 1 72 ? -8.837 -4.350 -12.191 1.00 93.25 72 ASN A CA 1
ATOM 538 C C . ASN A 1 72 ? -7.741 -5.213 -12.844 1.00 93.25 72 ASN A C 1
ATOM 540 O O . ASN A 1 72 ? -7.636 -5.269 -14.069 1.00 93.25 72 ASN A O 1
ATOM 544 N N . ARG A 1 73 ? -6.894 -5.851 -12.021 1.00 93.38 73 ARG A N 1
ATOM 545 C CA . ARG A 1 73 ? -5.749 -6.669 -12.459 1.00 93.38 73 ARG A CA 1
ATOM 546 C C . ARG A 1 73 ? -4.692 -5.914 -13.267 1.00 93.38 73 ARG A C 1
ATOM 548 O O . ARG A 1 73 ? -3.870 -6.541 -13.937 1.00 93.38 73 ARG A O 1
ATOM 555 N N . ALA A 1 74 ? -4.675 -4.584 -13.188 1.00 90.81 74 ALA A N 1
ATOM 556 C CA . ALA A 1 74 ? -3.610 -3.777 -13.755 1.00 90.81 74 ALA A CA 1
ATOM 557 C C . ALA A 1 74 ? -2.259 -4.200 -13.168 1.00 90.81 74 ALA A C 1
ATOM 559 O O . ALA A 1 74 ? -2.133 -4.495 -11.977 1.00 90.81 74 ALA A O 1
ATOM 560 N N . ARG A 1 75 ? -1.242 -4.212 -14.026 1.00 89.31 75 ARG A N 1
ATOM 561 C CA . ARG A 1 75 ? 0.117 -4.585 -13.657 1.00 89.31 75 ARG A CA 1
ATOM 562 C C . ARG A 1 75 ? 1.013 -3.349 -13.658 1.00 89.31 75 ARG A C 1
ATOM 564 O O . ARG A 1 75 ? 0.904 -2.549 -14.590 1.00 89.31 75 ARG A O 1
ATOM 571 N N . PRO A 1 76 ? 1.919 -3.209 -12.678 1.00 86.62 76 PRO A N 1
ATOM 572 C CA . PRO A 1 76 ? 3.009 -2.255 -12.787 1.00 86.62 76 PRO A CA 1
ATOM 573 C C . PRO A 1 76 ? 3.785 -2.481 -14.086 1.00 86.62 76 PRO A C 1
ATOM 575 O O . PRO A 1 76 ? 3.992 -3.640 -14.464 1.00 86.62 76 PRO A O 1
ATOM 578 N N . PRO A 1 77 ? 4.223 -1.419 -14.778 1.00 80.62 77 PRO A N 1
ATOM 579 C CA . PRO A 1 77 ? 5.103 -1.586 -15.920 1.00 80.62 77 PRO A CA 1
ATOM 580 C C . PRO A 1 77 ? 6.310 -2.453 -15.544 1.00 80.62 77 PRO A C 1
ATOM 582 O O . PRO A 1 77 ? 6.792 -2.436 -14.405 1.00 80.62 77 PRO A O 1
ATOM 585 N N . ALA A 1 78 ? 6.788 -3.252 -16.497 1.00 71.31 78 ALA A N 1
ATOM 586 C CA . ALA A 1 78 ? 8.062 -3.926 -16.311 1.00 71.31 78 ALA A CA 1
ATOM 587 C C . ALA A 1 78 ? 9.155 -2.860 -16.161 1.00 71.31 78 ALA A C 1
ATOM 589 O O . ALA A 1 78 ? 9.120 -1.835 -16.843 1.00 71.31 78 ALA A O 1
ATOM 590 N N . ALA A 1 79 ? 10.109 -3.104 -15.267 1.00 62.44 79 ALA A N 1
ATOM 591 C CA . ALA A 1 79 ? 11.355 -2.357 -15.306 1.00 62.44 79 ALA A CA 1
ATOM 592 C C . ALA A 1 79 ? 12.026 -2.654 -16.655 1.00 62.44 79 ALA A C 1
ATOM 594 O O . ALA A 1 79 ? 12.061 -3.823 -17.053 1.00 62.44 79 ALA A O 1
ATOM 595 N N . ALA A 1 80 ? 12.464 -1.611 -17.361 1.00 54.59 80 ALA A N 1
ATOM 596 C CA . ALA A 1 80 ? 13.270 -1.767 -18.569 1.00 54.59 80 ALA A CA 1
ATOM 597 C C . ALA A 1 80 ? 14.629 -2.400 -18.238 1.00 54.59 80 ALA A C 1
ATOM 599 O O . ALA A 1 80 ? 15.150 -2.118 -17.133 1.00 54.59 80 ALA A O 1
#

Sequence (80 aa):
TRVFVEGGGITVSRFLTAGLLDRLHVSVAPIILGSGRPAFSWPGALSVADGMRFVWTVHDLAPDVLFDIALNRARPPAAA

Foldseek 3Di:
DDDDDDDAQVRVQVCQQQLNDQKDKDKDAPDDDPPDDDRHDDPDDPDPVLDDDWDWDWDDDPPIIITITGCRSPHRDHDD

Radius of gyration: 13.57 Å; chains: 1; bounding box: 29×27×32 Å

pLDDT: mean 90.63, std 7.49, range [54.59, 98.19]